Protein AF-F3Z5I9-F1 (afdb_monomer)

Secondary structure (DSSP, 8-state):
------------THHHHHTSHHHHHHHHHHHTTSPPEEPPHHHHHHHHHHTT-GGGGG-EEE-SHHHHHHHHHTT-SEEEETTEEEE-GGGTT-HHHHHHHHHHHHHHHTTPPP-PEE-SSSSEEPPTTSHHHHHHHHHHHHHHHT-SS-GGG-

Solvent-accessible surface area (backbone atoms only — not comparable to full-atom values): 8504 Å² total; per-residue (Å²): 137,85,79,87,79,91,74,81,75,82,75,71,73,56,69,64,47,33,54,33,38,68,31,36,30,51,34,42,61,51,29,72,70,47,85,52,40,67,61,58,68,72,56,43,58,50,49,29,56,23,61,72,35,73,56,43,74,72,29,28,40,26,68,50,75,55,19,24,51,28,21,50,40,70,74,38,50,53,48,65,58,67,52,40,34,26,29,10,82,85,34,67,87,36,64,54,59,53,38,25,46,47,44,51,27,46,37,39,59,72,68,50,78,76,91,29,49,70,62,74,34,86,43,60,50,68,52,81,86,38,71,67,44,48,43,16,52,52,28,13,52,38,56,72,74,63,51,72,60,33,70,80,72,107

Mean predicted aligned error: 7.52 Å

Foldseek 3Di:
DDDDDPDDDDPPCVLVVCLDLQNLLVLVVVQVPDAFDFDDPVLLVQLCQQAVHNLLRLATEGEDPSLQSSCVSVVHQWDDDQRYIRHHPVCVVPSLVVQLNSLVSSCSSVVNDQPADPPSSRDRDDDCPGPSNVQSNQRSVCVVVPHRYRPVND

Structure (mmCIF, N/CA/C/O backbone):
data_AF-F3Z5I9-F1
#
_entry.id   AF-F3Z5I9-F1
#
loop_
_atom_site.group_PDB
_atom_site.id
_atom_site.type_symbol
_atom_site.label_atom_id
_atom_site.label_alt_id
_atom_site.label_comp_id
_atom_site.label_asym_id
_atom_site.label_entity_id
_atom_site.label_seq_id
_atom_site.pdbx_PDB_ins_code
_atom_site.Cartn_x
_atom_site.Cartn_y
_atom_site.Cartn_z
_atom_site.occupancy
_atom_site.B_iso_or_equiv
_atom_site.auth_seq_id
_atom_site.auth_comp_id
_atom_site.auth_asym_id
_atom_site.auth_atom_id
_atom_site.pdbx_PDB_model_num
ATOM 1 N N . MET A 1 1 ? 17.051 -32.856 -47.495 1.00 42.53 1 MET A N 1
ATOM 2 C CA . MET A 1 1 ? 15.635 -32.451 -47.441 1.00 42.53 1 MET A CA 1
ATOM 3 C C . MET A 1 1 ? 15.257 -32.548 -45.980 1.00 42.53 1 MET A C 1
ATOM 5 O O . MET A 1 1 ? 15.209 -33.644 -45.441 1.00 42.53 1 MET A O 1
ATOM 9 N N . ASP A 1 2 ? 15.252 -31.382 -45.356 1.00 37.94 2 ASP A N 1
ATOM 10 C CA . ASP A 1 2 ? 15.397 -31.087 -43.932 1.00 37.94 2 ASP A CA 1
ATOM 11 C C . ASP A 1 2 ? 14.290 -31.654 -43.029 1.00 37.94 2 ASP A C 1
ATOM 13 O O . ASP A 1 2 ? 13.118 -31.605 -43.411 1.00 37.94 2 ASP A O 1
ATOM 17 N N . PRO A 1 3 ? 14.626 -32.113 -41.808 1.00 41.34 3 PRO A N 1
ATOM 18 C CA . PRO A 1 3 ? 13.677 -32.195 -40.714 1.00 41.34 3 PRO A CA 1
ATOM 19 C C . PRO A 1 3 ? 13.650 -30.877 -39.917 1.00 41.34 3 PRO A C 1
ATOM 21 O O . PRO A 1 3 ? 14.677 -30.251 -39.681 1.00 41.34 3 PRO A O 1
ATOM 24 N N . GLU A 1 4 ? 12.444 -30.507 -39.490 1.00 51.28 4 GLU A N 1
ATOM 25 C CA . GLU A 1 4 ? 12.132 -29.931 -38.176 1.00 51.28 4 GLU A CA 1
ATOM 26 C C . GLU A 1 4 ? 12.949 -28.726 -37.676 1.00 51.28 4 GLU A C 1
ATOM 28 O O . GLU A 1 4 ? 14.075 -28.854 -37.199 1.00 51.28 4 GLU A O 1
ATOM 33 N N . GLN A 1 5 ? 12.274 -27.572 -37.599 1.00 48.88 5 GLN A N 1
ATOM 34 C CA . GLN A 1 5 ? 12.157 -26.822 -36.343 1.00 48.88 5 GLN A CA 1
ATOM 35 C C . GLN A 1 5 ? 11.113 -25.707 -36.470 1.00 48.88 5 GLN A C 1
ATOM 37 O O . GLN A 1 5 ? 11.327 -24.680 -37.110 1.00 48.88 5 GLN A O 1
ATOM 42 N N . HIS A 1 6 ? 9.973 -25.906 -35.809 1.00 36.62 6 HIS A N 1
ATOM 43 C CA . HIS A 1 6 ? 9.076 -24.818 -35.440 1.00 36.62 6 HIS A CA 1
ATOM 44 C C . HIS A 1 6 ? 9.761 -23.990 -34.341 1.00 36.62 6 HIS A C 1
ATOM 46 O O . HIS A 1 6 ? 9.656 -24.306 -33.158 1.00 36.62 6 HIS A O 1
ATOM 52 N N . GLN A 1 7 ? 10.495 -22.945 -34.726 1.00 48.41 7 GLN A N 1
ATOM 53 C CA . GLN A 1 7 ? 10.977 -21.929 -33.791 1.00 48.41 7 GLN A CA 1
ATOM 54 C C . GLN A 1 7 ? 9.827 -20.982 -33.452 1.00 48.41 7 GLN A C 1
ATOM 56 O O . GLN A 1 7 ? 9.338 -20.235 -34.300 1.00 48.41 7 GLN A O 1
ATOM 61 N N . HIS A 1 8 ? 9.392 -21.017 -32.195 1.00 48.69 8 HIS A N 1
ATOM 62 C CA . HIS A 1 8 ? 8.591 -19.944 -31.624 1.00 48.69 8 HIS A CA 1
ATOM 63 C C . HIS A 1 8 ? 9.460 -18.679 -31.605 1.00 48.69 8 HIS A C 1
ATOM 65 O O . HIS A 1 8 ? 10.556 -18.682 -31.047 1.00 48.69 8 HIS A O 1
ATOM 71 N N . GLY A 1 9 ? 8.995 -17.633 -32.292 1.00 41.78 9 GLY A N 1
ATOM 72 C CA . GLY A 1 9 ? 9.714 -16.374 -32.461 1.00 41.78 9 GLY A CA 1
ATOM 73 C C . GLY A 1 9 ? 10.058 -15.702 -31.131 1.00 41.78 9 GLY A C 1
ATOM 74 O O . GLY A 1 9 ? 9.321 -15.817 -30.154 1.00 41.78 9 GLY A O 1
ATOM 75 N N . ALA A 1 10 ? 11.193 -15.003 -31.127 1.00 44.78 10 ALA A N 1
ATOM 76 C CA . ALA A 1 10 ? 11.734 -14.265 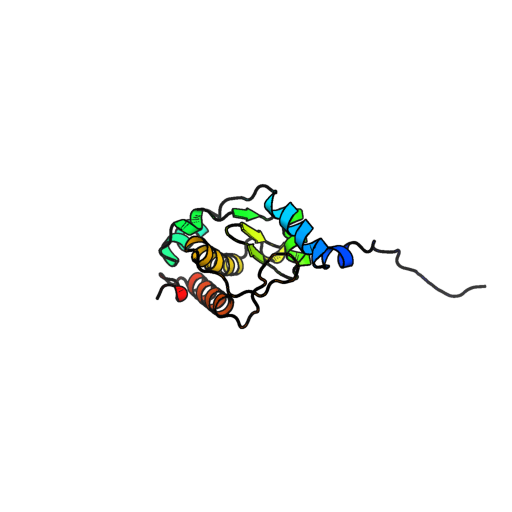-29.996 1.00 44.78 10 ALA A CA 1
ATOM 77 C C . ALA A 1 10 ? 10.678 -13.366 -29.328 1.00 44.78 10 ALA A C 1
ATOM 79 O O . ALA A 1 10 ? 10.273 -12.345 -29.885 1.00 44.78 10 ALA A O 1
ATOM 80 N N . GLY A 1 11 ? 10.273 -13.722 -28.108 1.00 45.09 11 GLY A N 1
ATOM 81 C CA . GLY A 1 11 ? 9.791 -12.734 -27.153 1.00 45.09 11 GLY A CA 1
ATOM 82 C C . GLY A 1 11 ? 10.965 -11.813 -26.840 1.00 45.09 11 GLY A C 1
ATOM 83 O O . GLY A 1 11 ? 12.001 -12.27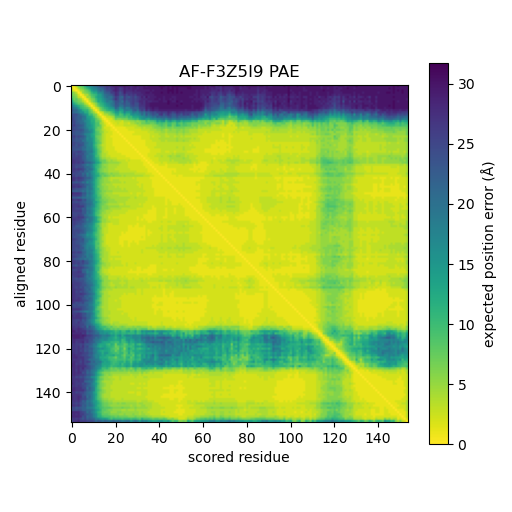9 -26.371 1.00 45.09 11 GLY A O 1
ATOM 84 N N . CYS A 1 12 ? 10.857 -10.536 -27.207 1.00 44.62 12 CYS A N 1
ATOM 85 C CA . CYS A 1 12 ? 11.863 -9.517 -26.919 1.00 44.62 12 CYS A CA 1
ATOM 86 C C . CYS A 1 12 ? 12.297 -9.622 -25.447 1.00 44.62 12 CYS A C 1
ATOM 88 O O . CYS A 1 12 ? 11.428 -9.725 -24.588 1.00 44.62 12 CYS A O 1
ATOM 90 N N . GLY A 1 13 ? 13.601 -9.570 -25.149 1.00 48.69 13 GLY A N 1
ATOM 91 C CA . GLY A 1 13 ? 14.180 -9.689 -23.796 1.00 48.69 13 GLY A CA 1
ATOM 92 C C . GLY A 1 13 ? 13.832 -8.551 -22.819 1.00 48.69 13 GLY A C 1
ATOM 93 O O . GLY A 1 13 ? 14.672 -8.129 -22.032 1.00 48.69 13 GLY A O 1
ATOM 94 N N . HIS A 1 14 ? 12.616 -8.012 -22.899 1.00 57.31 14 HIS A N 1
ATOM 95 C CA . HIS A 1 14 ? 12.082 -6.987 -22.016 1.00 57.31 14 HIS A CA 1
ATOM 96 C C . HIS A 1 14 ? 11.737 -7.555 -20.636 1.00 57.31 14 HIS A C 1
ATOM 98 O O . HIS A 1 14 ? 11.961 -6.865 -19.652 1.00 57.31 14 HIS A O 1
ATOM 104 N N . ASP A 1 15 ? 11.275 -8.806 -20.538 1.00 60.31 15 ASP A N 1
ATOM 105 C CA . ASP A 1 15 ? 10.916 -9.405 -19.243 1.00 60.31 15 ASP A CA 1
ATOM 106 C C . ASP A 1 15 ? 12.132 -9.600 -18.321 1.00 60.31 15 ASP A C 1
ATOM 108 O O . ASP A 1 15 ? 12.029 -9.418 -17.110 1.00 60.31 15 ASP A O 1
ATOM 112 N N . ASP A 1 16 ? 13.300 -9.929 -18.880 1.00 65.19 16 ASP A N 1
ATOM 113 C CA . ASP A 1 16 ? 14.540 -10.054 -18.102 1.00 65.19 16 ASP A CA 1
ATOM 114 C C . ASP A 1 16 ? 15.128 -8.682 -17.741 1.00 65.19 16 ASP A C 1
ATOM 116 O O . ASP A 1 16 ? 15.654 -8.499 -16.642 1.00 65.19 16 ASP A O 1
ATOM 120 N N . ALA A 1 17 ? 14.995 -7.694 -18.634 1.00 75.31 17 ALA A N 1
ATOM 121 C CA . ALA A 1 17 ? 15.410 -6.320 -18.364 1.00 75.31 17 ALA A CA 1
ATOM 122 C C . ALA A 1 17 ? 14.550 -5.673 -17.268 1.00 75.31 17 ALA A C 1
ATOM 124 O O . ALA A 1 17 ? 15.088 -5.013 -16.384 1.00 75.31 17 ALA A O 1
ATOM 125 N N . ASP A 1 18 ? 13.240 -5.907 -17.272 1.00 81.31 18 ASP A N 1
ATOM 126 C CA . ASP A 1 18 ? 12.318 -5.402 -16.253 1.00 81.31 18 ASP A CA 1
ATOM 127 C C . ASP A 1 18 ? 12.587 -5.997 -14.868 1.00 81.31 18 ASP A C 1
ATOM 129 O O . ASP A 1 18 ? 12.428 -5.305 -13.866 1.00 81.31 18 ASP A O 1
ATOM 133 N N . ARG A 1 19 ? 13.009 -7.266 -14.807 1.00 83.50 19 ARG A N 1
ATOM 134 C CA . ARG A 1 19 ? 13.350 -7.966 -13.557 1.00 83.50 19 ARG A CA 1
ATOM 135 C C . ARG A 1 19 ? 14.757 -7.656 -13.042 1.00 83.50 19 ARG A C 1
ATOM 137 O O . ARG A 1 19 ? 15.102 -8.086 -11.944 1.00 83.50 19 ARG A O 1
ATOM 144 N N . SER A 1 20 ? 15.572 -6.930 -13.808 1.00 87.50 20 SER A N 1
ATOM 145 C CA . SER A 1 20 ? 16.839 -6.396 -13.300 1.00 87.50 20 SER A CA 1
ATOM 146 C C . SER A 1 20 ? 16.588 -5.320 -12.230 1.00 87.50 20 SER A C 1
ATOM 148 O O . SER A 1 20 ? 15.556 -4.644 -12.289 1.00 87.50 20 SER A O 1
ATOM 150 N N . PRO A 1 21 ? 17.513 -5.095 -11.278 1.00 85.25 21 PRO A N 1
ATOM 151 C CA . PRO A 1 21 ? 17.366 -4.028 -10.284 1.00 85.25 21 PRO A CA 1
ATOM 152 C C . PRO A 1 21 ? 17.136 -2.642 -10.911 1.00 85.25 21 PRO A C 1
ATOM 154 O O . PRO A 1 21 ? 16.319 -1.850 -10.431 1.00 85.25 21 PRO A O 1
ATOM 157 N N . GLU A 1 22 ? 17.806 -2.345 -12.025 1.00 87.19 22 GLU A N 1
ATOM 158 C CA . GLU A 1 22 ? 17.636 -1.091 -12.758 1.00 87.19 22 GLU A CA 1
ATOM 159 C C . GLU A 1 22 ? 16.251 -0.997 -13.416 1.00 87.19 22 GLU A C 1
ATOM 161 O O . GLU A 1 22 ? 15.617 0.060 -13.357 1.00 87.19 22 GLU A O 1
ATOM 166 N N . GLY A 1 23 ? 15.761 -2.090 -14.009 1.00 89.44 23 GLY A N 1
ATOM 167 C CA . GLY A 1 23 ? 14.425 -2.168 -14.607 1.00 89.44 23 GLY A CA 1
ATOM 168 C C . GLY A 1 23 ? 13.314 -2.004 -13.574 1.00 89.44 23 GLY A C 1
ATOM 169 O O . GLY A 1 23 ? 12.421 -1.175 -13.757 1.00 89.44 23 GLY A O 1
ATOM 170 N N . GLN A 1 24 ? 13.426 -2.699 -12.441 1.00 89.88 24 GLN A N 1
ATOM 171 C CA . GLN A 1 24 ? 12.511 -2.575 -11.303 1.00 89.88 24 GLN A CA 1
ATOM 172 C C . GLN A 1 24 ? 12.451 -1.130 -10.794 1.00 89.88 24 GLN A C 1
ATOM 174 O O . GLN A 1 24 ? 11.361 -0.582 -10.618 1.00 89.88 24 GLN A O 1
ATOM 179 N N . SER A 1 25 ? 13.610 -0.474 -10.644 1.00 88.19 25 SER A N 1
ATOM 180 C CA . SER A 1 25 ? 13.690 0.935 -10.223 1.00 88.19 25 SER A CA 1
ATOM 181 C C . SER A 1 25 ? 12.942 1.858 -11.182 1.00 88.19 25 SER A C 1
ATOM 183 O O . SER A 1 25 ? 12.189 2.738 -10.764 1.00 88.19 25 SER A O 1
ATOM 185 N N . GLN A 1 26 ? 13.166 1.677 -12.486 1.00 91.25 26 GLN A N 1
ATOM 186 C CA . GLN A 1 26 ? 12.574 2.518 -13.525 1.00 91.25 26 GLN A CA 1
ATOM 187 C C . GLN A 1 26 ? 11.062 2.318 -13.614 1.00 91.25 26 GLN A C 1
ATOM 189 O O . GLN A 1 26 ? 10.325 3.301 -13.709 1.00 91.25 26 GLN A O 1
ATOM 194 N N . LEU A 1 27 ? 10.600 1.067 -13.556 1.00 92.88 27 LEU A N 1
ATOM 195 C CA . LEU A 1 27 ? 9.179 0.734 -13.578 1.00 92.88 27 LEU A CA 1
ATOM 196 C C . LEU A 1 27 ? 8.458 1.288 -12.357 1.00 92.88 27 LEU A C 1
ATOM 198 O O . LEU A 1 27 ? 7.404 1.900 -12.510 1.00 92.88 27 LEU A O 1
ATOM 202 N N . LEU A 1 28 ? 9.039 1.150 -11.167 1.00 91.31 28 LEU A N 1
ATOM 203 C CA . LEU A 1 28 ? 8.453 1.722 -9.963 1.00 91.31 28 LEU A CA 1
ATOM 204 C C . LEU A 1 28 ? 8.406 3.252 -10.027 1.00 91.31 28 LEU A C 1
ATOM 206 O O . LEU A 1 28 ? 7.367 3.847 -9.749 1.00 91.31 28 LEU A O 1
ATOM 210 N N . ALA A 1 29 ? 9.496 3.901 -10.442 1.00 91.50 29 ALA A N 1
ATOM 211 C CA . ALA A 1 29 ? 9.529 5.354 -10.591 1.00 91.50 29 ALA A CA 1
ATOM 212 C C . ALA A 1 29 ? 8.533 5.857 -11.651 1.00 91.50 29 ALA A C 1
ATOM 214 O O . ALA A 1 29 ? 8.046 6.987 -11.562 1.00 91.50 29 ALA A O 1
ATOM 215 N N . ALA A 1 30 ? 8.236 5.050 -12.673 1.00 94.38 30 ALA A N 1
ATOM 216 C CA . ALA A 1 30 ? 7.180 5.332 -13.638 1.00 94.38 30 ALA A CA 1
ATOM 217 C C . ALA A 1 30 ? 5.789 5.133 -13.018 1.00 94.38 30 ALA A C 1
ATOM 219 O O . ALA A 1 30 ? 4.939 6.009 -13.169 1.00 94.38 30 ALA A O 1
ATOM 220 N N . ALA A 1 31 ? 5.577 4.043 -12.277 1.00 94.12 31 ALA A N 1
ATOM 221 C CA . ALA A 1 31 ? 4.325 3.744 -11.591 1.00 94.12 31 ALA A CA 1
ATOM 222 C C . ALA A 1 31 ? 3.964 4.828 -10.562 1.00 94.12 31 ALA A C 1
ATOM 224 O O . ALA A 1 31 ? 2.838 5.309 -10.568 1.00 94.12 31 ALA A O 1
ATOM 225 N N . GLN A 1 32 ? 4.919 5.317 -9.766 1.00 92.81 32 GLN A N 1
ATOM 226 C CA . GLN A 1 32 ? 4.714 6.419 -8.809 1.00 92.81 32 GLN A CA 1
ATOM 227 C C . GLN A 1 32 ? 4.265 7.738 -9.461 1.00 92.81 32 GLN A C 1
ATOM 229 O O . GLN A 1 32 ? 3.676 8.593 -8.808 1.00 92.81 32 GLN A O 1
ATOM 234 N N . LYS A 1 33 ? 4.542 7.934 -10.756 1.00 94.75 33 LYS A N 1
ATOM 235 C CA . LYS A 1 33 ? 4.116 9.130 -11.505 1.00 94.75 33 LYS A CA 1
ATOM 236 C C . LYS A 1 33 ? 2.724 8.988 -12.110 1.00 94.75 33 LYS A C 1
ATOM 238 O O . LYS A 1 33 ? 2.183 9.972 -12.617 1.00 94.75 33 LYS A O 1
ATOM 243 N N . THR A 1 34 ? 2.161 7.784 -12.112 1.00 94.69 34 THR A N 1
ATOM 244 C CA . THR A 1 34 ? 0.794 7.572 -12.582 1.00 94.69 34 THR A CA 1
ATOM 245 C C . THR A 1 34 ? -0.203 8.144 -11.572 1.00 94.69 34 THR A C 1
ATOM 247 O O . THR A 1 34 ? 0.092 8.223 -10.379 1.00 94.69 34 THR A O 1
ATOM 250 N N . PRO A 1 35 ? -1.400 8.567 -12.004 1.00 93.81 35 PRO A N 1
ATOM 251 C CA . PRO A 1 35 ? -2.440 8.956 -11.065 1.00 93.81 35 PRO A CA 1
ATOM 252 C C . PRO A 1 35 ? -2.897 7.752 -10.227 1.00 93.81 35 PRO A C 1
ATOM 254 O O . PRO A 1 35 ? -3.487 6.816 -10.759 1.00 93.81 35 PRO A O 1
ATOM 257 N N . GLY A 1 36 ? -2.688 7.797 -8.912 1.00 94.94 36 GLY A N 1
ATOM 258 C CA . GLY A 1 36 ? -3.339 6.866 -7.986 1.00 94.94 36 GLY A CA 1
ATOM 259 C C . GLY A 1 36 ? -4.783 7.283 -7.691 1.00 94.94 36 GLY A C 1
ATOM 260 O O . GLY A 1 36 ? -5.171 8.429 -7.926 1.00 94.94 36 GLY A O 1
ATOM 261 N N . SER A 1 37 ? -5.578 6.400 -7.101 1.00 97.38 37 SER A N 1
ATOM 262 C CA . SER A 1 37 ? -6.893 6.716 -6.519 1.00 97.38 37 SER A CA 1
ATOM 263 C C . SER A 1 37 ? -6.836 6.644 -4.991 1.00 97.38 37 SER A C 1
ATOM 265 O O . SER A 1 37 ? -5.967 5.964 -4.460 1.00 97.38 37 SER A O 1
ATOM 267 N N . PRO A 1 38 ? -7.719 7.326 -4.246 1.00 97.69 38 PRO A N 1
ATOM 268 C CA . PRO A 1 38 ? -7.874 7.052 -2.819 1.00 97.69 38 PRO A CA 1
ATOM 269 C C . PRO A 1 38 ? -8.257 5.587 -2.571 1.00 97.69 38 PRO A C 1
ATOM 271 O O . PRO A 1 38 ? -8.809 4.929 -3.459 1.00 97.69 38 PRO A O 1
ATOM 274 N N . LEU A 1 39 ? -8.033 5.096 -1.350 1.00 97.31 39 LEU A N 1
ATOM 275 C CA . LEU A 1 39 ? -8.587 3.807 -0.934 1.00 97.31 39 LEU A CA 1
ATO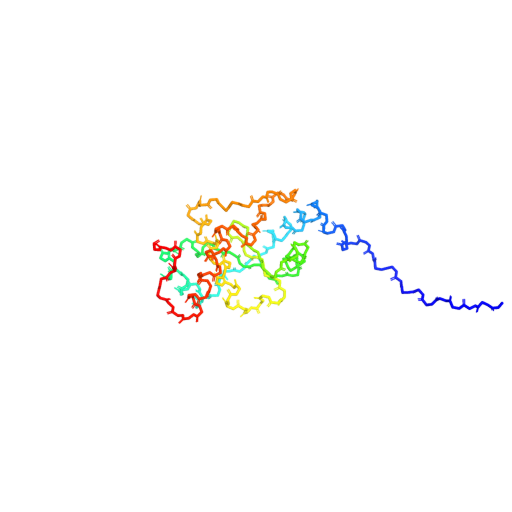M 276 C C . LEU A 1 39 ? -10.124 3.795 -1.093 1.00 97.31 39 LEU A C 1
ATOM 278 O O . LEU A 1 39 ? -10.765 4.835 -0.894 1.00 97.31 39 LEU A O 1
ATOM 282 N N . PRO A 1 40 ? -10.743 2.639 -1.415 1.00 96.38 40 PRO A N 1
ATOM 283 C CA . PRO A 1 40 ? -12.197 2.523 -1.499 1.00 96.38 40 PRO A CA 1
ATOM 284 C C . PRO A 1 40 ? -12.860 3.032 -0.217 1.00 96.38 40 PRO A C 1
ATOM 286 O O . PRO A 1 40 ? -12.433 2.690 0.881 1.00 96.38 40 PRO A O 1
ATOM 289 N N . SER A 1 41 ? -13.911 3.844 -0.338 1.00 96.00 41 SER A N 1
ATOM 290 C CA . SER A 1 41 ? -14.460 4.605 0.795 1.00 96.00 41 SER A CA 1
ATOM 291 C C . SER A 1 41 ? -14.903 3.737 1.980 1.00 96.00 41 SER A C 1
ATOM 293 O O . SER A 1 41 ? -14.623 4.080 3.127 1.00 96.00 41 SER A O 1
ATOM 295 N N . SER A 1 42 ? -15.554 2.599 1.720 1.00 95.62 42 SER A N 1
ATOM 296 C CA . SER A 1 42 ? -15.968 1.646 2.759 1.00 95.62 42 SER A CA 1
ATOM 297 C C . SER A 1 42 ? -14.778 0.967 3.436 1.00 95.62 42 SER A C 1
ATOM 299 O O . SER A 1 42 ? -14.774 0.803 4.656 1.00 95.62 42 SER A O 1
ATOM 301 N N . PHE A 1 43 ? -13.756 0.613 2.656 1.00 97.69 43 PHE A N 1
ATOM 302 C CA . PHE A 1 43 ? -12.513 0.056 3.172 1.00 97.69 43 PHE A CA 1
ATOM 303 C C . PHE A 1 43 ? -11.789 1.079 4.048 1.00 97.69 43 PHE A C 1
ATOM 305 O O . PHE A 1 43 ? -11.441 0.764 5.181 1.00 97.69 43 PHE A O 1
ATOM 312 N N . LEU A 1 44 ? -11.627 2.313 3.560 1.00 97.88 44 LEU A N 1
ATOM 313 C CA . LEU A 1 44 ? -10.932 3.382 4.271 1.00 97.88 44 LEU A CA 1
ATOM 314 C C . LEU A 1 44 ? -11.590 3.688 5.618 1.00 97.88 44 LEU A C 1
ATOM 316 O O . LEU A 1 44 ? -10.898 3.751 6.627 1.00 97.88 44 LEU A O 1
ATOM 320 N N . ALA A 1 45 ? -12.919 3.824 5.654 1.00 97.56 45 ALA A N 1
ATOM 321 C CA . ALA A 1 45 ? -13.640 4.080 6.900 1.00 97.56 45 ALA A CA 1
ATOM 322 C C . ALA A 1 45 ? -13.385 2.982 7.945 1.00 97.56 45 ALA A C 1
ATOM 324 O O . ALA A 1 45 ? -13.119 3.281 9.111 1.00 97.56 45 ALA A O 1
ATOM 325 N N . LYS A 1 46 ? -13.414 1.713 7.518 1.00 97.81 46 LYS A N 1
ATOM 326 C CA . LYS A 1 46 ? -13.119 0.577 8.395 1.00 97.81 46 LYS A CA 1
ATOM 327 C C . LYS A 1 46 ? -11.651 0.565 8.825 1.00 97.81 46 LYS A C 1
ATOM 329 O O . LYS A 1 46 ? -11.386 0.447 10.014 1.00 97.81 46 LYS A O 1
ATOM 334 N N . ALA A 1 47 ? -10.714 0.732 7.893 1.00 97.81 47 ALA A N 1
ATOM 335 C CA . ALA A 1 47 ? -9.277 0.730 8.163 1.00 97.81 47 ALA A CA 1
ATOM 336 C C . ALA A 1 47 ? -8.873 1.843 9.140 1.00 97.81 47 ALA A C 1
ATOM 338 O O . ALA A 1 47 ? -8.161 1.582 10.103 1.00 97.81 47 ALA A O 1
ATOM 339 N N . THR A 1 48 ? -9.384 3.064 8.965 1.00 97.62 48 THR A N 1
ATOM 340 C CA . THR A 1 48 ? -9.102 4.178 9.881 1.00 97.62 48 THR A CA 1
ATOM 341 C C . THR A 1 48 ? -9.544 3.884 11.315 1.00 97.62 48 THR A C 1
ATOM 343 O O . THR A 1 48 ? -8.810 4.211 12.246 1.00 97.62 48 THR A O 1
ATOM 346 N N . SER A 1 49 ? -10.711 3.257 11.505 1.00 97.50 49 SER A N 1
ATOM 347 C CA . SER A 1 49 ? -11.166 2.833 12.836 1.00 97.50 49 SER A CA 1
ATOM 348 C C . SER A 1 49 ? -10.310 1.693 13.383 1.00 97.50 49 SER A C 1
ATOM 350 O O . SER A 1 49 ? -9.850 1.765 14.516 1.00 97.50 49 SER A O 1
ATOM 352 N N . PHE A 1 50 ? -10.072 0.674 12.557 1.00 98.25 50 PHE A N 1
ATOM 353 C CA . PHE A 1 50 ? -9.349 -0.544 12.913 1.00 98.25 50 PHE A CA 1
ATOM 354 C C . PHE A 1 50 ? -7.914 -0.273 13.378 1.00 98.25 50 PHE A C 1
ATOM 356 O O . PHE A 1 50 ? -7.483 -0.790 14.405 1.00 98.25 50 PHE A O 1
ATOM 363 N N . TYR A 1 51 ? -7.193 0.596 12.670 1.00 97.62 51 TYR A N 1
ATOM 364 C CA . TYR A 1 51 ? -5.831 0.997 13.032 1.00 97.62 51 TYR A CA 1
ATOM 365 C C . TYR A 1 51 ? -5.773 2.181 14.005 1.00 97.62 51 TYR A C 1
ATOM 367 O O . TYR A 1 51 ? -4.689 2.592 14.420 1.00 97.62 51 TYR A O 1
ATOM 375 N N . GLN A 1 52 ? -6.924 2.779 14.338 1.00 97.25 52 GLN A N 1
ATOM 376 C CA . GLN A 1 52 ? -7.017 4.015 15.125 1.00 97.25 52 GLN A CA 1
ATOM 377 C C . GLN A 1 52 ? -6.113 5.128 14.563 1.00 97.25 52 GLN A C 1
ATOM 379 O O . GLN A 1 52 ? -5.483 5.890 15.298 1.00 97.25 52 GLN A O 1
ATOM 384 N N . ASN A 1 53 ? -6.028 5.198 13.231 1.00 96.81 53 ASN A N 1
ATOM 385 C CA . ASN A 1 53 ? -5.082 6.053 12.531 1.00 96.81 53 ASN A CA 1
ATOM 386 C C . ASN A 1 53 ? -5.712 6.711 11.291 1.00 96.81 53 ASN A C 1
ATOM 388 O O . ASN A 1 53 ? -5.901 6.058 10.258 1.00 96.81 53 ASN A O 1
ATOM 392 N N . PRO A 1 54 ? -6.004 8.024 11.338 1.00 96.56 54 PRO A N 1
ATOM 393 C CA . PRO A 1 54 ? -6.512 8.753 10.178 1.00 96.56 54 PRO A CA 1
ATOM 394 C C . PRO A 1 54 ? -5.453 8.966 9.084 1.00 96.56 54 PRO A C 1
ATOM 396 O O . PRO A 1 54 ? -5.816 9.284 7.953 1.00 96.56 54 PRO A O 1
ATOM 399 N N . GLY A 1 55 ? -4.162 8.770 9.381 1.00 96.19 55 GLY A N 1
ATOM 400 C CA . GLY A 1 55 ? -3.055 8.925 8.431 1.00 96.19 55 GLY A CA 1
ATOM 401 C C . GLY A 1 55 ? -3.145 7.998 7.217 1.00 96.19 55 GLY A C 1
ATOM 402 O O . GLY A 1 55 ? -2.689 8.362 6.134 1.00 96.19 55 GLY A O 1
ATOM 403 N N . ILE A 1 56 ? -3.831 6.858 7.353 1.00 95.62 56 ILE A N 1
ATOM 404 C CA . ILE A 1 56 ? -4.087 5.904 6.260 1.00 95.62 56 ILE A CA 1
ATOM 405 C C . ILE A 1 56 ? -4.833 6.563 5.090 1.00 95.62 56 ILE A C 1
ATOM 407 O O . ILE A 1 56 ? -4.626 6.189 3.938 1.00 95.62 56 ILE A O 1
ATOM 411 N N . ALA A 1 57 ? -5.648 7.593 5.347 1.00 96.62 57 ALA A N 1
ATOM 412 C CA . ALA A 1 57 ? -6.392 8.306 4.306 1.00 96.62 57 ALA A CA 1
ATOM 413 C C . ALA A 1 57 ? -5.501 9.033 3.283 1.00 96.62 57 ALA A C 1
ATOM 415 O O . ALA A 1 57 ? -5.983 9.392 2.209 1.00 96.62 57 ALA A O 1
ATOM 416 N N . ALA A 1 58 ? -4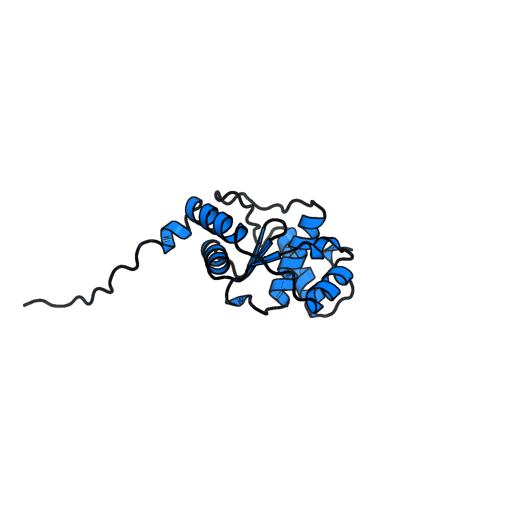.216 9.244 3.591 1.00 96.50 58 ALA A N 1
ATOM 417 C CA . ALA A 1 58 ? -3.248 9.780 2.637 1.00 96.50 58 ALA A CA 1
ATOM 418 C C . ALA A 1 58 ? -2.790 8.743 1.592 1.00 96.50 58 ALA A C 1
ATOM 420 O O . ALA A 1 58 ? -2.168 9.126 0.602 1.00 96.50 58 ALA A O 1
ATOM 421 N N . GLY A 1 59 ? -3.102 7.458 1.795 1.00 96.38 59 GLY A N 1
ATOM 422 C CA . GLY A 1 59 ? -2.709 6.374 0.906 1.00 96.38 59 GLY A CA 1
ATOM 423 C C . GLY A 1 59 ? -3.307 6.487 -0.498 1.00 96.38 59 GLY A C 1
ATOM 424 O O . GLY A 1 59 ? -4.471 6.868 -0.676 1.00 96.38 59 GLY A O 1
ATOM 425 N N . ARG A 1 60 ? -2.513 6.134 -1.510 1.00 97.69 60 ARG A N 1
ATOM 426 C CA . ARG A 1 60 ? -2.905 6.122 -2.926 1.00 97.69 60 ARG A CA 1
ATOM 427 C C . ARG A 1 60 ? -2.794 4.717 -3.488 1.00 97.69 60 ARG A C 1
ATOM 429 O O . ARG A 1 60 ? -1.794 4.054 -3.291 1.00 97.69 60 ARG A O 1
ATOM 436 N N . VAL A 1 61 ? -3.813 4.274 -4.210 1.00 97.56 61 VAL A N 1
ATOM 437 C CA . VAL A 1 61 ? -3.863 2.969 -4.867 1.00 97.56 61 VAL A CA 1
ATOM 438 C C . VAL A 1 61 ? -3.631 3.147 -6.363 1.00 97.56 61 VAL A C 1
ATOM 440 O O . VAL A 1 61 ? -4.382 3.857 -7.036 1.00 97.56 61 VAL A O 1
ATOM 443 N N . HIS A 1 62 ? -2.612 2.479 -6.880 1.00 97.69 62 HIS A N 1
ATOM 444 C CA . HIS A 1 62 ? -2.240 2.421 -8.284 1.00 97.69 62 HIS A CA 1
ATOM 445 C C . HIS A 1 62 ? -2.563 1.028 -8.818 1.00 97.69 62 HIS A C 1
ATOM 447 O O . HIS A 1 62 ? -2.108 0.017 -8.289 1.00 97.69 62 HIS A O 1
ATOM 453 N N . ALA A 1 63 ? -3.380 0.981 -9.863 1.00 96.50 63 ALA A N 1
ATOM 454 C CA . ALA A 1 63 ? -3.892 -0.256 -10.452 1.00 96.50 63 ALA A CA 1
ATOM 455 C C . ALA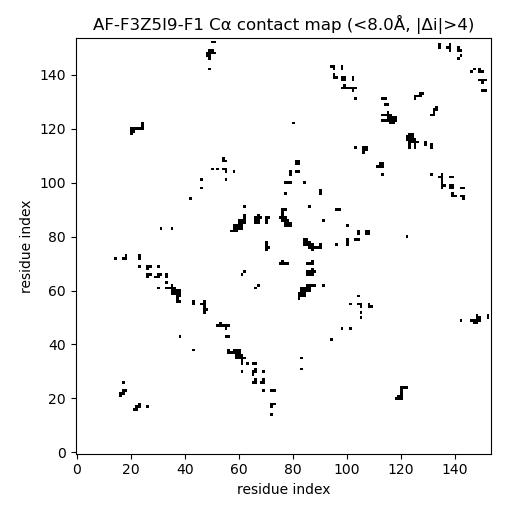 A 1 63 ? -3.853 -0.218 -11.987 1.00 96.50 63 ALA A C 1
ATOM 457 O O . ALA A 1 63 ? -4.421 -1.088 -12.647 1.00 96.50 63 ALA A O 1
ATOM 458 N N . ASP A 1 64 ? -3.236 0.813 -12.566 1.00 96.38 64 ASP A N 1
ATOM 459 C CA . ASP A 1 64 ? -3.079 0.951 -14.007 1.00 96.38 64 ASP A CA 1
ATOM 460 C C . ASP A 1 64 ? -2.012 -0.028 -14.550 1.00 96.38 64 ASP A C 1
ATOM 462 O O . ASP A 1 64 ? -1.258 -0.628 -13.778 1.00 96.38 64 ASP A O 1
ATOM 466 N N . PRO A 1 65 ? -1.911 -0.209 -15.879 1.00 96.06 65 PRO A N 1
ATOM 467 C CA . PRO A 1 65 ? -0.979 -1.173 -16.462 1.00 96.06 65 PRO A CA 1
ATOM 468 C C . PRO A 1 65 ? 0.500 -0.958 -16.100 1.00 96.06 65 PRO A C 1
ATOM 470 O O . PRO A 1 65 ? 1.255 -1.929 -16.062 1.00 96.06 65 PRO A O 1
ATOM 473 N N . VAL A 1 66 ? 0.939 0.280 -15.833 1.00 95.56 66 VAL A N 1
ATOM 474 C CA . VAL A 1 66 ? 2.329 0.556 -15.427 1.00 95.56 66 VAL A CA 1
ATOM 475 C C . VAL A 1 66 ? 2.561 0.061 -14.004 1.00 95.56 66 VAL A C 1
ATOM 477 O O . VAL A 1 66 ? 3.557 -0.619 -13.759 1.00 95.56 66 VAL A O 1
ATOM 480 N N . ALA A 1 67 ? 1.624 0.335 -13.094 1.00 94.94 67 ALA A N 1
ATOM 481 C CA . ALA A 1 67 ? 1.647 -0.189 -11.731 1.00 94.94 67 ALA A CA 1
ATOM 482 C C . ALA A 1 67 ? 1.654 -1.721 -11.712 1.00 94.94 67 ALA A C 1
ATOM 484 O O . ALA A 1 67 ? 2.524 -2.321 -11.089 1.00 94.94 67 ALA A O 1
ATOM 485 N N . GLN A 1 68 ? 0.766 -2.355 -12.479 1.00 95.25 68 GLN A N 1
ATOM 486 C CA . GLN A 1 68 ? 0.695 -3.816 -12.575 1.00 95.25 68 GLN A CA 1
ATOM 487 C C . GLN A 1 68 ? 2.004 -4.429 -13.089 1.00 95.25 68 GLN A C 1
ATOM 489 O O . GLN A 1 68 ? 2.460 -5.442 -12.559 1.00 95.25 68 GLN A O 1
ATOM 494 N N . ARG A 1 69 ? 2.639 -3.808 -14.095 1.00 94.25 69 ARG A N 1
ATOM 495 C CA . ARG A 1 69 ? 3.943 -4.251 -14.610 1.00 94.25 69 ARG A CA 1
ATOM 496 C C . ARG A 1 69 ? 5.047 -4.097 -13.566 1.00 94.25 69 ARG A C 1
ATOM 498 O O . ARG A 1 69 ? 5.857 -5.006 -13.427 1.00 94.25 69 ARG A O 1
ATOM 505 N N . ALA A 1 70 ? 5.070 -2.989 -12.825 1.00 92.38 70 ALA A N 1
ATOM 506 C CA . ALA A 1 70 ? 6.034 -2.776 -11.747 1.00 92.38 70 ALA A CA 1
ATOM 507 C C . ALA A 1 70 ? 5.874 -3.821 -10.629 1.00 92.38 70 ALA A C 1
ATOM 509 O O . ALA A 1 70 ? 6.856 -4.445 -10.234 1.00 92.38 70 ALA A O 1
ATOM 510 N N . THR A 1 71 ? 4.642 -4.079 -10.181 1.00 91.94 71 THR A N 1
ATOM 511 C CA . THR A 1 71 ? 4.341 -5.102 -9.167 1.00 91.94 71 THR A CA 1
ATOM 512 C C . THR A 1 71 ? 4.753 -6.503 -9.641 1.00 91.94 71 THR A C 1
ATOM 514 O O . THR A 1 71 ? 5.407 -7.242 -8.906 1.00 91.94 71 THR A O 1
ATOM 517 N N . ALA A 1 72 ? 4.477 -6.848 -10.904 1.00 91.81 72 ALA A N 1
ATOM 518 C CA . ALA A 1 72 ? 4.885 -8.128 -11.488 1.00 91.81 72 ALA A CA 1
ATOM 519 C C . ALA A 1 72 ? 6.412 -8.267 -11.639 1.00 91.81 72 ALA A C 1
ATOM 521 O O . ALA A 1 72 ? 6.957 -9.344 -11.397 1.00 91.81 72 ALA A O 1
ATOM 522 N N . ALA A 1 73 ? 7.119 -7.191 -12.004 1.00 90.62 73 ALA A N 1
ATOM 523 C CA . ALA A 1 73 ? 8.583 -7.175 -12.093 1.00 90.62 73 ALA A CA 1
ATOM 524 C C . ALA A 1 73 ? 9.260 -7.390 -10.727 1.00 90.62 73 ALA A C 1
ATOM 526 O O . ALA A 1 73 ? 10.370 -7.923 -10.662 1.00 90.62 73 ALA A O 1
ATOM 527 N N . MET A 1 74 ? 8.569 -7.021 -9.646 1.00 86.75 74 MET A N 1
ATOM 528 C CA . MET A 1 74 ? 8.961 -7.276 -8.256 1.00 86.75 74 MET A CA 1
ATOM 529 C C . MET A 1 74 ? 8.551 -8.676 -7.765 1.00 86.75 74 MET A C 1
ATOM 531 O O . MET A 1 74 ? 8.919 -9.066 -6.661 1.00 86.75 74 MET A O 1
ATOM 535 N N . GLY A 1 75 ? 7.815 -9.447 -8.575 1.00 88.06 75 GLY A N 1
ATOM 536 C CA . GLY A 1 75 ? 7.341 -10.786 -8.222 1.00 88.06 75 GLY A CA 1
ATOM 537 C C . GLY A 1 75 ? 6.234 -10.799 -7.165 1.00 88.06 75 GLY A C 1
ATOM 538 O O . GLY A 1 75 ? 6.068 -11.812 -6.490 1.00 88.06 75 GLY A O 1
ATOM 539 N N . ALA A 1 76 ? 5.505 -9.692 -7.007 1.00 89.94 76 ALA A N 1
ATOM 540 C CA . ALA A 1 76 ? 4.479 -9.524 -5.984 1.00 89.94 76 ALA A CA 1
ATOM 541 C C . ALA A 1 76 ? 3.058 -9.520 -6.578 1.00 89.94 76 ALA A C 1
ATOM 543 O O . ALA A 1 76 ? 2.864 -9.321 -7.779 1.00 89.94 76 ALA A O 1
ATOM 544 N N . GLU A 1 77 ? 2.052 -9.722 -5.726 1.00 92.12 77 GLU A N 1
ATOM 545 C CA . GLU A 1 77 ? 0.633 -9.536 -6.077 1.00 92.12 77 GLU A CA 1
ATOM 546 C C . GLU A 1 77 ? 0.169 -8.104 -5.791 1.00 92.12 77 GLU A C 1
ATOM 548 O O . GLU A 1 77 ? -0.602 -7.524 -6.555 1.00 92.12 77 GLU A O 1
ATOM 553 N N . ALA A 1 78 ? 0.684 -7.523 -4.712 1.00 94.00 78 ALA A N 1
ATOM 554 C CA . ALA A 1 78 ? 0.574 -6.123 -4.347 1.00 94.00 78 ALA A CA 1
ATOM 555 C C . ALA A 1 78 ? 1.860 -5.695 -3.627 1.00 94.00 78 ALA A C 1
ATOM 557 O O . ALA A 1 78 ? 2.659 -6.539 -3.223 1.00 94.00 78 ALA A O 1
ATOM 558 N N . MET A 1 79 ? 2.097 -4.390 -3.536 1.00 92.25 79 MET A N 1
ATOM 559 C CA . MET A 1 79 ? 3.191 -3.844 -2.737 1.00 92.25 79 MET A CA 1
ATOM 560 C C . MET A 1 79 ? 2.872 -2.429 -2.269 1.00 92.25 79 MET A C 1
ATOM 562 O O . MET A 1 79 ? 2.255 -1.655 -3.005 1.00 92.25 79 MET A O 1
ATOM 566 N N . THR A 1 80 ? 3.385 -2.059 -1.100 1.00 92.88 80 THR A N 1
ATOM 567 C CA . THR A 1 80 ? 3.305 -0.698 -0.563 1.00 92.88 80 THR A CA 1
ATOM 568 C C . THR A 1 80 ? 4.686 -0.052 -0.530 1.00 92.88 80 THR A C 1
ATOM 570 O O . THR A 1 80 ? 5.631 -0.589 0.044 1.00 92.88 80 THR A O 1
ATOM 573 N N . VAL A 1 81 ? 4.810 1.140 -1.116 1.00 90.00 81 VAL A N 1
ATOM 574 C CA . VAL A 1 81 ? 6.024 1.965 -1.078 1.00 90.00 81 VAL A CA 1
ATOM 575 C C . VAL 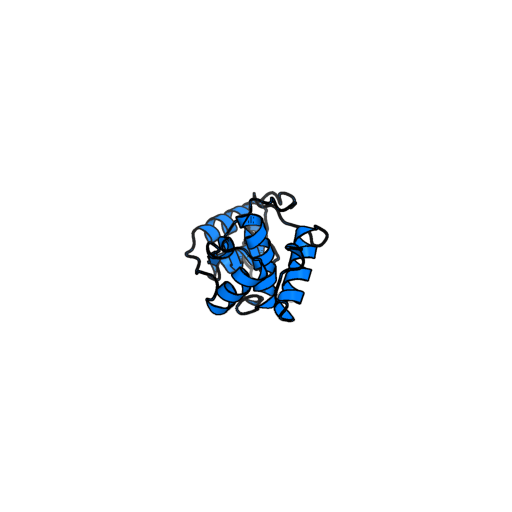A 1 81 ? 5.658 3.347 -0.552 1.00 90.00 81 VAL A C 1
ATOM 577 O O . VAL A 1 81 ? 5.031 4.149 -1.240 1.00 90.00 81 VAL A O 1
ATOM 580 N N . GLY A 1 82 ? 6.056 3.646 0.686 1.00 90.19 82 GLY A N 1
ATOM 581 C CA . GLY A 1 82 ? 5.648 4.882 1.352 1.00 90.19 82 GLY A CA 1
ATOM 582 C C . GLY A 1 82 ? 4.130 4.927 1.537 1.00 90.19 82 GLY A C 1
ATOM 583 O O . GLY A 1 82 ? 3.569 4.083 2.229 1.00 90.19 82 GLY A O 1
ATOM 584 N N . MET A 1 83 ? 3.463 5.902 0.920 1.00 94.25 83 MET A N 1
ATOM 585 C CA . MET A 1 83 ? 1.997 6.010 0.953 1.00 94.25 83 MET A CA 1
ATOM 586 C C . MET A 1 83 ? 1.328 5.532 -0.344 1.00 94.25 83 MET A C 1
ATOM 588 O O . MET A 1 83 ? 0.125 5.724 -0.510 1.00 94.25 83 MET A O 1
ATOM 592 N N . ASP A 1 84 ? 2.073 4.904 -1.254 1.00 95.12 84 ASP A N 1
ATOM 593 C CA . ASP A 1 84 ? 1.552 4.386 -2.518 1.00 95.12 84 ASP A CA 1
ATOM 594 C C . ASP A 1 84 ? 1.440 2.854 -2.464 1.00 95.12 84 ASP A C 1
ATOM 596 O O . ASP A 1 84 ? 2.405 2.157 -2.157 1.00 95.12 84 ASP A O 1
ATOM 600 N N . VAL A 1 85 ? 0.259 2.330 -2.782 1.00 95.75 85 VAL A N 1
ATOM 601 C CA . VAL A 1 85 ? -0.072 0.905 -2.893 1.00 95.75 85 VAL A CA 1
ATOM 602 C C . VAL A 1 85 ? -0.205 0.558 -4.369 1.00 95.75 85 VAL A C 1
ATOM 604 O O . VAL A 1 85 ? -1.024 1.148 -5.071 1.00 95.75 85 VAL A O 1
ATOM 607 N N . PHE A 1 86 ? 0.553 -0.420 -4.847 1.00 96.19 86 PHE A N 1
ATOM 608 C CA . PHE A 1 86 ? 0.530 -0.885 -6.231 1.00 96.19 86 PHE A CA 1
ATOM 609 C C . PHE A 1 86 ? -0.106 -2.267 -6.294 1.00 96.19 86 PHE A C 1
ATOM 611 O O . PHE A 1 86 ? 0.443 -3.228 -5.761 1.00 96.19 86 PHE A O 1
ATOM 618 N N . LEU A 1 87 ? -1.249 -2.378 -6.966 1.00 95.62 87 LEU A N 1
ATOM 619 C CA . LEU A 1 87 ? -1.987 -3.630 -7.099 1.00 95.62 87 LEU A CA 1
ATOM 620 C C . LEU A 1 87 ? -1.695 -4.284 -8.449 1.00 95.62 87 LEU A C 1
ATOM 622 O O . LEU A 1 87 ? -1.897 -3.683 -9.508 1.00 95.62 87 LEU A O 1
ATOM 626 N N . GLY A 1 88 ? -1.266 -5.541 -8.406 1.00 94.50 88 GLY A N 1
ATOM 627 C CA . GLY A 1 88 ? -1.257 -6.423 -9.562 1.00 94.50 88 GLY A CA 1
ATOM 628 C C . GLY A 1 88 ? -2.676 -6.869 -9.943 1.00 94.50 88 GLY A C 1
ATOM 629 O O . GLY A 1 88 ? -3.626 -6.670 -9.181 1.00 94.50 88 GLY A O 1
ATOM 630 N N . PRO A 1 89 ? -2.852 -7.508 -11.114 1.00 93.00 89 PRO A N 1
ATOM 631 C CA . PRO A 1 89 ? -4.171 -7.909 -11.606 1.00 93.00 89 PRO A CA 1
ATOM 632 C C . PRO A 1 89 ? -4.944 -8.833 -10.654 1.00 93.00 89 PRO A C 1
ATOM 634 O O . PRO A 1 89 ? -6.164 -8.724 -10.567 1.00 93.00 89 PRO A O 1
ATOM 637 N N . SER A 1 90 ? -4.247 -9.724 -9.938 1.00 91.12 90 SER A N 1
ATOM 638 C CA . SER A 1 90 ? -4.848 -10.661 -8.977 1.00 91.12 90 SER A CA 1
ATOM 639 C C . SER A 1 90 ? -5.315 -9.994 -7.682 1.00 91.12 90 SER A C 1
ATOM 641 O O . SER A 1 90 ? -6.221 -10.512 -7.041 1.00 91.12 90 SER A O 1
ATOM 643 N N . ALA A 1 91 ? -4.745 -8.841 -7.321 1.00 93.56 91 ALA A N 1
ATOM 644 C CA . ALA A 1 91 ? -5.074 -8.115 -6.096 1.00 93.56 91 ALA A CA 1
ATOM 645 C C . ALA A 1 91 ? -6.242 -7.125 -6.263 1.00 93.56 91 ALA A C 1
ATOM 647 O O . ALA A 1 91 ? -6.708 -6.522 -5.293 1.00 93.56 91 ALA A O 1
ATOM 648 N N . LEU A 1 92 ? -6.740 -6.927 -7.489 1.00 93.31 92 LEU A N 1
ATOM 649 C CA . LEU A 1 92 ? -7.838 -5.999 -7.752 1.00 93.31 92 LEU A CA 1
ATOM 650 C C . LEU A 1 92 ? -9.140 -6.486 -7.110 1.00 93.31 92 LEU A C 1
ATOM 652 O O . LEU A 1 92 ? -9.714 -7.496 -7.505 1.00 93.31 92 LEU A O 1
ATOM 656 N N . GLY A 1 93 ? -9.636 -5.714 -6.144 1.00 93.12 93 GLY A N 1
ATOM 657 C CA . GLY A 1 93 ? -10.855 -6.045 -5.405 1.00 93.12 93 GLY A CA 1
ATOM 658 C C . GLY A 1 93 ? -10.653 -7.079 -4.295 1.00 93.12 93 GLY A C 1
ATOM 659 O O . GLY A 1 93 ? -11.618 -7.390 -3.594 1.00 93.12 93 GLY A O 1
ATOM 660 N N . ASP A 1 94 ? -9.429 -7.570 -4.082 1.00 96.56 94 ASP A N 1
ATOM 661 C CA . ASP A 1 94 ? -9.122 -8.445 -2.956 1.00 96.56 94 ASP A CA 1
ATOM 662 C C . ASP A 1 94 ? -8.977 -7.610 -1.677 1.00 96.56 94 ASP A C 1
ATOM 664 O O . ASP A 1 94 ? -8.035 -6.838 -1.486 1.00 96.56 94 ASP A O 1
ATOM 668 N N . THR A 1 95 ? -9.955 -7.754 -0.784 1.00 97.19 95 THR A N 1
ATOM 669 C CA . THR A 1 95 ? -9.986 -7.003 0.477 1.00 97.19 95 THR A CA 1
ATOM 670 C C . THR A 1 95 ? -8.917 -7.477 1.453 1.00 97.19 95 THR A C 1
ATOM 672 O O . THR A 1 95 ? -8.427 -6.666 2.233 1.00 97.19 95 THR A O 1
ATOM 675 N N . LYS A 1 96 ? -8.546 -8.762 1.424 1.00 97.38 96 LYS A N 1
ATOM 676 C CA . LYS A 1 96 ? -7.531 -9.308 2.325 1.00 97.38 96 LYS A CA 1
ATOM 677 C C . LYS A 1 96 ? -6.153 -8.790 1.933 1.00 97.38 96 LYS A C 1
ATOM 679 O O . LYS A 1 96 ? -5.425 -8.329 2.808 1.00 97.38 96 LYS A O 1
ATOM 684 N N . ILE A 1 97 ? -5.836 -8.790 0.637 1.00 96.50 97 ILE A N 1
ATOM 685 C CA . ILE A 1 97 ? -4.589 -8.195 0.139 1.00 96.50 97 ILE A CA 1
ATOM 686 C C . ILE A 1 97 ? -4.563 -6.700 0.463 1.00 96.50 97 ILE A C 1
ATOM 688 O O . ILE A 1 97 ? -3.603 -6.217 1.048 1.00 96.50 97 ILE A O 1
ATOM 692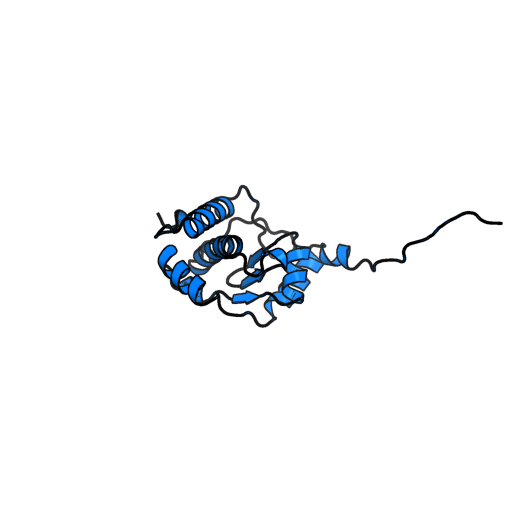 N N . LEU A 1 98 ? -5.645 -5.961 0.199 1.00 96.94 98 LEU A N 1
ATOM 693 C CA . LEU A 1 98 ? -5.674 -4.534 0.532 1.00 96.94 98 LEU A CA 1
ATOM 694 C C . LEU A 1 98 ? -5.555 -4.265 2.047 1.00 96.94 98 LEU A C 1
ATOM 696 O O . LEU A 1 98 ? -4.957 -3.268 2.441 1.00 96.94 98 LEU A O 1
ATOM 700 N N . ALA A 1 99 ? -6.095 -5.141 2.901 1.00 97.81 99 ALA A N 1
ATOM 701 C CA . ALA A 1 99 ? -5.926 -5.067 4.355 1.00 97.81 99 ALA A CA 1
ATOM 702 C C . ALA A 1 99 ? -4.477 -5.319 4.790 1.00 97.81 99 ALA A C 1
ATOM 704 O O . ALA A 1 99 ? -3.988 -4.631 5.682 1.00 97.81 99 ALA A O 1
ATOM 705 N N . HIS A 1 100 ? -3.780 -6.244 4.130 1.00 97.06 100 HIS A N 1
ATOM 706 C CA . HIS A 1 100 ? -2.349 -6.456 4.330 1.00 97.06 100 HIS A CA 1
ATOM 707 C C . HIS A 1 100 ? -1.551 -5.190 3.973 1.00 97.06 100 HIS A C 1
ATOM 709 O O . HIS A 1 100 ? -0.812 -4.669 4.807 1.00 97.06 100 HIS A O 1
ATOM 715 N N . GLU A 1 101 ? -1.788 -4.609 2.794 1.00 95.88 101 GLU A N 1
ATOM 716 C CA . GLU A 1 101 ? -1.133 -3.359 2.377 1.00 95.88 101 GLU A CA 1
ATOM 717 C C . GLU A 1 101 ? -1.458 -2.176 3.312 1.00 95.88 101 GLU A C 1
ATOM 719 O O . GLU A 1 101 ? -0.616 -1.316 3.577 1.00 95.88 101 GLU A O 1
ATOM 724 N N . ALA A 1 102 ? -2.666 -2.136 3.883 1.00 96.94 102 ALA A N 1
ATOM 725 C CA . ALA A 1 102 ? -3.060 -1.095 4.831 1.00 96.94 102 ALA A CA 1
ATOM 726 C C . ALA A 1 102 ? -2.271 -1.132 6.154 1.00 96.94 102 ALA A C 1
ATOM 728 O O . ALA A 1 102 ? -2.071 -0.072 6.748 1.00 96.94 102 ALA A O 1
ATOM 729 N N . SER A 1 103 ? -1.771 -2.297 6.586 1.00 96.50 103 SER A N 1
ATOM 730 C CA . SER A 1 103 ? -0.843 -2.396 7.728 1.00 96.50 103 SER A CA 1
ATOM 731 C C . SER A 1 103 ? 0.466 -1.654 7.442 1.00 96.50 103 SER A C 1
ATOM 733 O O . SER A 1 103 ? 0.961 -0.910 8.292 1.00 96.50 103 SER A O 1
ATOM 735 N N . HIS A 1 104 ? 0.999 -1.763 6.221 1.00 94.69 104 HIS A N 1
ATOM 736 C CA . HIS A 1 104 ? 2.179 -0.991 5.824 1.00 94.69 104 HIS A CA 1
ATOM 737 C C . HIS A 1 104 ? 1.873 0.507 5.729 1.00 94.69 104 HIS A C 1
ATOM 739 O O . HIS A 1 104 ? 2.682 1.321 6.172 1.00 94.69 104 HIS A O 1
ATOM 745 N N . LEU A 1 105 ? 0.697 0.898 5.222 1.00 94.94 105 LEU A N 1
ATOM 746 C CA . LEU A 1 105 ? 0.277 2.306 5.222 1.00 94.94 105 LEU A CA 1
ATOM 747 C C . LEU A 1 105 ? 0.165 2.886 6.638 1.00 94.94 105 LEU A C 1
ATOM 749 O O . LEU A 1 105 ? 0.577 4.027 6.853 1.00 94.94 105 LEU A O 1
ATOM 753 N N . ASP A 1 106 ? -0.369 2.130 7.604 1.00 95.69 106 ASP A N 1
ATOM 754 C CA . ASP A 1 106 ? -0.417 2.556 9.007 1.00 95.69 106 ASP A CA 1
ATOM 755 C C . ASP A 1 106 ? 0.994 2.873 9.519 1.00 95.69 106 ASP A C 1
ATOM 757 O O . ASP A 1 106 ? 1.260 4.008 9.929 1.00 95.69 106 ASP A O 1
ATOM 761 N N . LYS A 1 107 ? 1.925 1.924 9.388 1.00 92.69 107 LYS A N 1
ATOM 762 C CA . LYS A 1 107 ? 3.321 2.078 9.829 1.00 92.69 107 LYS A CA 1
ATOM 763 C C . LYS A 1 107 ? 4.032 3.229 9.125 1.00 92.69 107 LYS A C 1
ATOM 765 O O . LYS A 1 107 ? 4.613 4.093 9.791 1.00 92.69 107 LYS A O 1
ATOM 770 N N . ASN A 1 108 ? 3.911 3.307 7.801 1.00 92.19 108 ASN A N 1
ATOM 771 C CA . ASN A 1 108 ? 4.521 4.364 6.997 1.00 92.19 108 ASN A CA 1
ATOM 772 C C . ASN A 1 108 ? 3.971 5.745 7.375 1.00 92.19 108 ASN A C 1
ATOM 774 O O . ASN A 1 108 ? 4.743 6.696 7.514 1.00 92.19 108 ASN A O 1
ATOM 778 N N . SER A 1 109 ? 2.663 5.862 7.631 1.00 94.31 109 SER A N 1
ATOM 779 C CA . SER A 1 109 ? 2.049 7.124 8.069 1.00 94.31 109 SER A CA 1
ATOM 780 C C . SER A 1 109 ? 2.499 7.563 9.470 1.00 94.31 109 SER A C 1
ATOM 782 O O . SER A 1 109 ? 2.540 8.760 9.755 1.00 94.31 109 SER A O 1
ATOM 784 N N . ARG A 1 110 ? 2.899 6.614 10.329 1.00 93.38 110 ARG A N 1
ATOM 785 C CA . ARG A 1 110 ? 3.499 6.866 11.653 1.00 93.38 110 ARG A CA 1
ATOM 786 C C . ARG A 1 110 ? 5.010 7.118 11.590 1.00 93.38 110 ARG A C 1
ATOM 788 O O . ARG A 1 110 ? 5.623 7.405 12.617 1.00 93.38 110 ARG A O 1
ATOM 795 N N . GLY A 1 111 ? 5.622 7.017 10.408 1.00 87.75 111 GLY A N 1
ATOM 796 C CA . GLY A 1 111 ? 7.067 7.157 10.220 1.00 87.75 111 GLY A CA 1
ATOM 797 C C . GLY A 1 111 ? 7.879 5.968 10.743 1.00 87.75 111 GLY A C 1
ATOM 798 O O . GLY A 1 111 ? 9.092 6.095 10.936 1.00 87.75 111 GLY A O 1
ATOM 799 N N . VAL A 1 112 ? 7.234 4.823 10.983 1.00 84.31 112 VAL A N 1
ATOM 800 C CA . VAL A 1 112 ? 7.920 3.572 11.315 1.00 84.31 112 VAL A CA 1
ATOM 801 C C . VAL A 1 112 ? 8.610 3.082 10.047 1.00 84.31 112 VAL A C 1
ATOM 803 O O . VAL A 1 112 ? 7.988 2.980 8.994 1.00 84.31 112 VAL A O 1
ATOM 806 N N . ARG A 1 113 ? 9.922 2.837 10.120 1.00 66.81 113 ARG A N 1
ATOM 807 C CA . ARG A 1 113 ? 10.650 2.274 8.981 1.00 66.81 113 ARG A CA 1
ATOM 808 C C . ARG A 1 113 ? 10.431 0.773 8.931 1.00 66.81 113 ARG A C 1
ATOM 810 O O . ARG A 1 113 ? 10.834 0.071 9.855 1.00 66.81 113 ARG A O 1
ATOM 817 N N . GLU A 1 114 ? 9.912 0.303 7.809 1.00 68.75 114 GLU A N 1
ATOM 818 C CA . GLU A 1 114 ? 9.896 -1.116 7.481 1.00 68.75 114 GLU A CA 1
ATOM 819 C C . GLU A 1 114 ? 11.342 -1.636 7.380 1.00 68.75 114 GLU A C 1
ATOM 821 O O . GLU A 1 114 ? 12.200 -1.033 6.726 1.00 68.75 114 GLU A O 1
ATOM 826 N N . THR A 1 115 ? 11.640 -2.753 8.043 1.00 57.97 115 THR A N 1
ATOM 827 C CA . THR A 1 115 ? 12.980 -3.366 8.118 1.00 57.97 115 THR A CA 1
ATOM 828 C C . THR A 1 115 ? 13.321 -4.176 6.862 1.00 57.97 115 THR A C 1
ATOM 830 O O . THR A 1 115 ? 13.857 -5.282 6.935 1.00 57.97 115 THR A O 1
ATOM 833 N N . GLY A 1 116 ? 12.991 -3.648 5.683 1.00 58.09 116 GLY A N 1
ATOM 834 C CA . GLY A 1 116 ? 13.296 -4.297 4.411 1.00 58.09 116 GLY A CA 1
ATOM 835 C C . GLY A 1 116 ? 14.762 -4.124 4.005 1.00 58.09 116 GLY A C 1
ATOM 836 O O . GLY A 1 116 ? 15.422 -3.136 4.338 1.00 58.09 116 GLY A O 1
ATOM 837 N N . ASN A 1 117 ? 15.278 -5.094 3.253 1.00 52.47 117 ASN A N 1
ATOM 838 C CA . ASN A 1 117 ? 16.599 -4.988 2.642 1.00 52.47 117 ASN A CA 1
ATOM 839 C C . ASN A 1 117 ? 16.474 -4.225 1.321 1.00 52.47 117 ASN A C 1
ATOM 841 O O . ASN A 1 117 ? 15.565 -4.495 0.536 1.00 52.47 117 ASN A O 1
ATOM 845 N N . ASN A 1 118 ? 17.400 -3.302 1.047 1.00 59.41 118 ASN A N 1
ATOM 846 C CA . ASN A 1 118 ? 17.468 -2.650 -0.260 1.00 59.41 118 ASN A CA 1
ATOM 847 C C . ASN A 1 118 ? 17.668 -3.719 -1.340 1.00 59.41 118 ASN A C 1
ATOM 849 O O . ASN A 1 118 ? 18.701 -4.386 -1.370 1.00 59.41 118 ASN A O 1
ATOM 853 N N . ASN A 1 119 ? 16.717 -3.852 -2.256 1.00 60.97 119 ASN A N 1
ATOM 854 C CA . ASN A 1 119 ? 16.765 -4.830 -3.346 1.00 60.97 119 ASN A CA 1
ATOM 855 C C . ASN A 1 119 ? 17.678 -4.414 -4.517 1.00 60.97 119 ASN A C 1
ATOM 857 O O . ASN A 1 119 ? 17.581 -4.962 -5.608 1.00 60.97 119 ASN A O 1
ATOM 861 N N . GLY A 1 120 ? 18.521 -3.395 -4.325 1.00 58.00 120 GLY A N 1
ATOM 862 C CA . GLY A 1 120 ? 19.284 -2.758 -5.401 1.00 58.00 120 GLY A CA 1
ATOM 863 C C . GLY A 1 120 ? 18.459 -1.810 -6.278 1.00 58.00 120 GLY A C 1
ATOM 864 O O . GLY A 1 120 ? 19.052 -1.006 -6.987 1.00 58.00 120 GLY A O 1
ATOM 865 N N . ALA A 1 121 ? 17.124 -1.825 -6.168 1.00 59.94 121 ALA A N 1
ATOM 866 C CA . ALA A 1 121 ? 16.213 -0.974 -6.930 1.00 59.94 121 ALA A CA 1
ATOM 867 C C . ALA A 1 121 ? 15.751 0.295 -6.179 1.00 59.94 121 ALA A C 1
ATOM 869 O O . ALA A 1 121 ? 14.784 0.957 -6.555 1.00 59.94 121 ALA A O 1
ATOM 870 N N . GLY A 1 122 ? 16.410 0.620 -5.061 1.00 59.25 122 GLY A N 1
ATOM 871 C CA . GLY A 1 122 ? 16.056 1.767 -4.221 1.00 59.25 122 GLY A CA 1
ATOM 872 C C . GLY A 1 122 ? 14.809 1.566 -3.352 1.00 59.25 122 GLY A C 1
ATOM 873 O O . GLY A 1 122 ? 14.376 2.522 -2.712 1.00 59.25 122 GLY A O 1
ATOM 874 N N . VAL A 1 123 ? 14.262 0.345 -3.289 1.00 59.66 123 VAL A N 1
ATOM 875 C CA . VAL A 1 123 ? 13.164 -0.021 -2.385 1.00 59.66 123 VAL A CA 1
ATOM 876 C C . VAL A 1 123 ? 13.605 -1.093 -1.408 1.00 59.66 123 VAL A C 1
ATOM 878 O O . VAL A 1 123 ? 14.337 -2.026 -1.739 1.00 59.66 123 VAL A O 1
ATOM 881 N N . ALA A 1 124 ? 13.146 -0.938 -0.173 1.00 61.34 124 ALA A N 1
ATOM 882 C CA . ALA A 1 124 ? 13.259 -1.960 0.840 1.00 61.34 124 ALA A CA 1
ATOM 883 C C . ALA A 1 124 ? 12.231 -3.058 0.522 1.00 61.34 124 ALA A C 1
ATOM 885 O O . ALA A 1 124 ? 11.038 -2.850 0.723 1.00 61.34 124 ALA A O 1
ATOM 886 N N . ILE A 1 125 ? 12.680 -4.203 -0.003 1.00 63.84 125 ILE A N 1
ATOM 887 C CA . ILE A 1 125 ? 11.820 -5.390 -0.077 1.00 63.84 125 ILE A CA 1
ATOM 888 C C . ILE A 1 125 ? 11.856 -6.049 1.299 1.00 63.84 125 ILE A C 1
ATOM 890 O O . ILE A 1 125 ? 12.915 -6.450 1.800 1.00 63.84 125 ILE A O 1
ATOM 894 N N . THR A 1 126 ? 10.691 -6.147 1.918 1.00 58.72 126 THR A N 1
ATOM 895 C CA . THR A 1 126 ? 10.471 -6.909 3.142 1.00 58.72 126 THR A CA 1
ATOM 896 C C . THR A 1 126 ? 10.413 -8.400 2.805 1.00 58.72 126 THR A C 1
ATOM 898 O O . THR A 1 126 ? 9.885 -8.827 1.782 1.00 58.72 126 THR A O 1
ATOM 901 N N . SER A 1 127 ? 11.070 -9.221 3.624 1.00 61.84 127 SER A N 1
ATOM 902 C CA . SER A 1 127 ? 11.014 -10.682 3.492 1.00 61.84 127 SER A CA 1
ATOM 903 C C . SER A 1 127 ? 9.880 -11.230 4.362 1.00 61.84 127 SER A C 1
ATOM 905 O O . SER A 1 127 ? 9.679 -10.678 5.441 1.00 61.84 127 SER A O 1
ATOM 907 N N . PRO A 1 128 ? 9.232 -12.357 4.008 1.00 66.38 128 PRO A N 1
ATOM 908 C CA . PRO A 1 128 ? 8.070 -12.883 4.744 1.00 66.38 128 PRO A CA 1
ATOM 909 C C . PRO A 1 128 ? 8.284 -13.161 6.242 1.00 66.38 128 PRO A C 1
ATOM 911 O O . PRO A 1 128 ? 7.324 -13.291 6.990 1.00 66.38 128 PRO A O 1
ATOM 914 N N . ALA A 1 129 ? 9.539 -13.298 6.682 1.00 65.62 129 ALA A N 1
ATOM 915 C CA . ALA A 1 129 ? 9.904 -13.534 8.078 1.00 65.62 129 ALA A CA 1
ATOM 916 C C . ALA A 1 129 ? 10.150 -12.245 8.889 1.00 65.62 129 ALA A C 1
ATOM 918 O O . ALA A 1 129 ? 10.498 -12.333 10.062 1.00 65.62 129 ALA A O 1
ATOM 919 N N . GLN A 1 130 ? 10.044 -11.065 8.271 1.00 81.38 130 GLN A N 1
ATOM 920 C CA . GLN A 1 130 ? 10.171 -9.785 8.969 1.00 81.38 130 GLN A CA 1
ATOM 921 C C . GLN A 1 130 ? 8.923 -9.522 9.817 1.00 81.38 130 GLN A C 1
ATOM 923 O O . GLN A 1 130 ? 7.807 -9.835 9.401 1.00 81.38 130 GLN A O 1
ATOM 928 N N . ASP A 1 131 ? 9.105 -8.877 10.971 1.00 85.12 131 ASP A N 1
ATOM 929 C CA . ASP A 1 131 ? 8.004 -8.540 11.885 1.00 85.12 131 ASP A CA 1
ATOM 930 C C . ASP A 1 131 ? 6.918 -7.701 11.194 1.00 85.12 131 ASP A C 1
ATOM 932 O O . ASP A 1 131 ? 5.734 -7.816 11.514 1.00 85.12 131 ASP A O 1
ATOM 936 N N . SER A 1 132 ? 7.302 -6.889 10.200 1.00 86.25 132 SER A N 1
ATOM 937 C CA . SER A 1 132 ? 6.364 -6.104 9.404 1.00 86.25 132 SER A CA 1
ATOM 938 C C . SER A 1 132 ? 5.355 -6.964 8.642 1.00 86.25 132 SER A C 1
ATOM 940 O O . SER A 1 132 ? 4.161 -6.669 8.701 1.00 86.25 132 SER A O 1
ATOM 942 N N . GLU A 1 133 ? 5.831 -8.021 7.984 1.00 90.06 133 GLU A N 1
ATOM 943 C CA . GLU A 1 133 ? 5.035 -8.965 7.191 1.00 90.06 133 GLU A CA 1
ATOM 944 C C . GLU A 1 133 ? 4.162 -9.840 8.086 1.00 90.06 133 GLU A C 1
ATOM 946 O O . GLU A 1 133 ? 2.980 -10.039 7.813 1.00 90.06 133 GLU A O 1
ATOM 951 N N . VAL A 1 134 ? 4.716 -10.316 9.206 1.00 91.69 134 VAL A N 1
ATOM 952 C CA . VAL A 1 134 ? 3.965 -11.105 10.194 1.00 91.69 134 VAL A CA 1
ATOM 953 C C . VAL A 1 134 ? 2.803 -10.288 10.759 1.00 91.69 134 VAL A C 1
ATOM 955 O O . VAL A 1 134 ? 1.673 -10.776 10.817 1.00 91.69 134 VAL A O 1
ATOM 958 N N . ALA A 1 135 ? 3.057 -9.027 11.117 1.00 92.81 135 ALA A N 1
ATOM 959 C CA . ALA A 1 135 ? 2.014 -8.112 11.560 1.00 92.81 135 ALA A CA 1
ATOM 960 C C . ALA A 1 135 ? 0.990 -7.834 10.449 1.00 92.81 135 ALA A C 1
ATOM 962 O O . ALA A 1 135 ? -0.204 -7.890 10.711 1.00 92.81 135 ALA A O 1
ATOM 963 N N . ALA A 1 136 ? 1.422 -7.612 9.203 1.00 94.38 136 ALA A N 1
ATOM 964 C CA . ALA A 1 136 ? 0.510 -7.376 8.083 1.00 94.38 136 ALA A CA 1
ATOM 965 C C . ALA A 1 136 ? -0.399 -8.581 7.786 1.00 94.38 136 ALA A C 1
ATOM 967 O O . ALA A 1 136 ? -1.593 -8.409 7.535 1.00 94.38 136 ALA A O 1
ATOM 968 N N . VAL A 1 137 ? 0.117 -9.810 7.888 1.00 95.50 137 VAL A N 1
ATOM 969 C CA . VAL A 1 137 ? -0.697 -11.032 7.802 1.00 95.50 137 VAL A CA 1
ATOM 970 C C . VAL A 1 137 ? -1.709 -11.089 8.948 1.00 95.50 137 VAL A C 1
ATOM 972 O O . VAL A 1 137 ? -2.904 -11.225 8.683 1.00 95.50 137 VAL A O 1
ATOM 975 N N . SER A 1 138 ? -1.256 -10.916 10.194 1.00 96.81 138 SER A N 1
ATOM 976 C CA . SER A 1 138 ? -2.121 -10.943 11.384 1.00 96.81 138 SER A CA 1
ATOM 977 C C . SER A 1 138 ? -3.233 -9.891 11.317 1.00 96.81 138 SER A C 1
ATOM 979 O O . SER A 1 138 ? -4.399 -10.191 11.577 1.00 96.81 138 SER A O 1
ATOM 981 N N . ASP A 1 139 ? -2.893 -8.670 10.915 1.00 97.50 139 ASP A N 1
ATOM 982 C CA . ASP A 1 139 ? -3.845 -7.576 10.763 1.00 97.50 139 ASP A CA 1
ATOM 983 C C . ASP A 1 139 ? -4.842 -7.849 9.639 1.00 97.50 139 ASP A C 1
ATOM 985 O O . ASP A 1 139 ? -6.033 -7.602 9.815 1.00 97.50 139 ASP A O 1
ATOM 989 N N . SER A 1 140 ? -4.395 -8.403 8.505 1.00 97.44 140 SER A N 1
ATOM 990 C CA . SER A 1 140 ? -5.294 -8.757 7.402 1.00 97.44 140 SER A CA 1
ATOM 991 C C . SER A 1 140 ? -6.308 -9.831 7.813 1.00 97.44 140 SER A C 1
ATOM 993 O O . SER A 1 140 ? -7.495 -9.706 7.509 1.00 97.44 140 SER A O 1
ATOM 995 N N . ASP A 1 141 ? -5.886 -10.845 8.572 1.00 98.19 141 ASP A N 1
ATOM 996 C CA . ASP A 1 141 ? -6.773 -11.896 9.076 1.00 98.19 141 ASP A CA 1
ATOM 997 C C . ASP A 1 141 ? -7.762 -11.347 10.115 1.00 98.19 141 ASP A C 1
ATOM 999 O O . ASP A 1 141 ? -8.968 -11.613 10.039 1.00 98.19 141 ASP A O 1
ATOM 1003 N N . ALA A 1 142 ? -7.290 -10.506 11.040 1.00 97.94 142 ALA A N 1
ATOM 1004 C CA . ALA A 1 142 ? -8.140 -9.814 12.006 1.00 97.94 142 ALA A CA 1
ATOM 1005 C C . ALA A 1 142 ? -9.159 -8.894 11.308 1.00 97.94 142 ALA A C 1
ATOM 1007 O O . ALA A 1 142 ? -10.357 -8.950 11.601 1.00 97.94 142 ALA A O 1
ATOM 1008 N N . PHE A 1 143 ? -8.729 -8.129 10.304 1.00 98.06 143 PHE A N 1
ATOM 1009 C CA . PHE A 1 143 ? -9.602 -7.271 9.508 1.00 98.06 143 PHE A CA 1
ATOM 1010 C C . PHE A 1 143 ? -10.691 -8.080 8.797 1.00 98.06 143 PHE A C 1
ATOM 1012 O O . PHE A 1 143 ? -11.864 -7.688 8.804 1.00 98.06 143 PHE A O 1
ATOM 1019 N N . MET A 1 144 ? -10.331 -9.224 8.208 1.00 98.12 144 MET A N 1
ATOM 1020 C CA . MET A 1 144 ? -11.270 -10.109 7.514 1.00 98.12 144 MET A CA 1
ATOM 1021 C C . MET A 1 144 ? -12.245 -10.808 8.467 1.00 98.12 144 MET A C 1
ATOM 1023 O O . MET A 1 144 ? -13.408 -10.985 8.111 1.00 98.12 144 MET A O 1
ATOM 1027 N N . SER A 1 145 ? -11.815 -11.142 9.686 1.00 97.31 145 SER A N 1
ATOM 1028 C CA . SER A 1 145 ? -12.696 -11.691 10.731 1.00 97.31 145 SER A CA 1
ATOM 1029 C C . SER A 1 145 ? -13.637 -10.656 11.361 1.00 97.31 145 SER A C 1
ATOM 1031 O O . SER A 1 145 ? -14.590 -11.031 12.042 1.00 97.31 145 SER A O 1
ATOM 1033 N N . GLY A 1 146 ? -13.416 -9.363 11.097 1.00 96.06 146 GLY A N 1
ATOM 1034 C CA . GLY A 1 146 ? -14.253 -8.279 11.609 1.00 96.06 146 GLY A CA 1
ATOM 1035 C C . GLY A 1 146 ? -13.860 -7.790 13.001 1.00 96.06 146 GLY A C 1
ATOM 1036 O O . GLY A 1 146 ? -14.708 -7.223 13.686 1.00 96.06 146 GLY A O 1
ATOM 1037 N N . ALA A 1 147 ? -12.606 -7.994 13.413 1.00 96.88 147 ALA A N 1
ATOM 1038 C CA . ALA A 1 147 ? -12.082 -7.418 14.646 1.00 96.88 147 ALA A CA 1
ATOM 1039 C C . ALA A 1 147 ? -12.193 -5.881 14.644 1.00 96.88 147 ALA A C 1
ATOM 1041 O O . ALA A 1 147 ? -12.109 -5.235 13.595 1.00 96.88 147 ALA A O 1
ATOM 1042 N N . GLU A 1 148 ? -12.391 -5.302 15.829 1.00 95.69 148 GLU A N 1
ATOM 1043 C CA . GLU A 1 148 ? -12.561 -3.853 15.994 1.00 95.69 148 GLU A CA 1
ATOM 1044 C C . GLU A 1 148 ? -11.233 -3.092 15.924 1.00 95.69 148 GLU A C 1
ATOM 1046 O O . GLU A 1 148 ? -11.214 -1.965 15.433 1.00 95.69 148 GLU A O 1
ATOM 1051 N N . THR A 1 149 ? -10.139 -3.721 16.362 1.00 96.88 149 THR A N 1
ATOM 1052 C CA . THR A 1 149 ? -8.798 -3.127 16.446 1.00 96.88 149 THR A CA 1
ATOM 1053 C C . THR A 1 149 ? -7.758 -4.066 15.838 1.00 96.88 149 THR A C 1
ATOM 1055 O O . THR A 1 149 ? -7.884 -5.289 15.944 1.00 96.88 149 THR A O 1
ATOM 1058 N N . ALA A 1 150 ? -6.737 -3.491 15.200 1.00 96.19 150 ALA A N 1
ATOM 1059 C CA . ALA A 1 150 ? -5.603 -4.228 14.660 1.00 96.19 150 ALA A CA 1
ATOM 1060 C C . ALA A 1 150 ? -4.726 -4.825 15.775 1.00 96.19 150 ALA A C 1
ATOM 1062 O O . ALA A 1 150 ? -4.348 -4.090 16.687 1.00 96.19 150 ALA A O 1
ATOM 1063 N N . PRO A 1 151 ? -4.328 -6.108 15.682 1.00 95.81 151 PRO A N 1
ATOM 1064 C CA . PRO A 1 151 ? -3.336 -6.703 16.579 1.00 95.81 151 PRO A CA 1
ATOM 1065 C C . PRO A 1 151 ? -2.024 -5.914 16.676 1.00 95.81 151 PRO A C 1
ATOM 1067 O O . PRO A 1 151 ? -1.376 -5.934 17.714 1.00 95.81 151 PRO A O 1
ATOM 1070 N N . SER A 1 152 ? -1.627 -5.207 15.614 1.00 91.06 152 SER 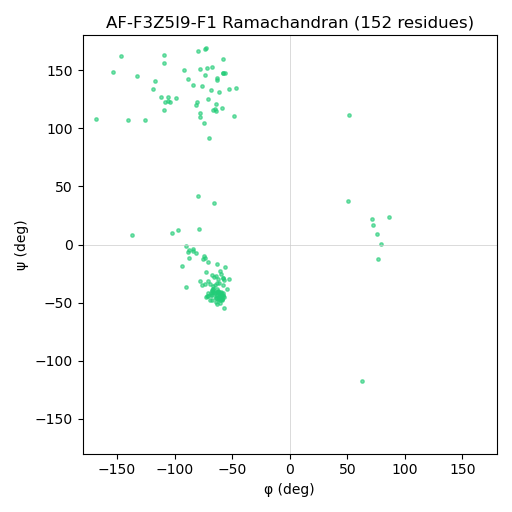A N 1
ATOM 1071 C CA . SER A 1 152 ? -0.430 -4.352 15.608 1.00 91.06 152 SER A CA 1
ATOM 1072 C C . SER A 1 152 ? -0.562 -3.031 16.380 1.00 91.06 152 SER A C 1
ATOM 1074 O O . SER A 1 152 ? 0.439 -2.335 16.559 1.00 91.06 152 SER A O 1
ATOM 1076 N N . VAL A 1 153 ? -1.773 -2.666 16.816 1.00 87.44 153 VAL A N 1
ATOM 1077 C CA . VAL A 1 153 ? -2.050 -1.454 17.610 1.00 87.44 153 VAL A CA 1
ATOM 1078 C C . VAL A 1 153 ? -2.029 -1.735 19.119 1.00 87.44 153 VAL A C 1
ATOM 1080 O O 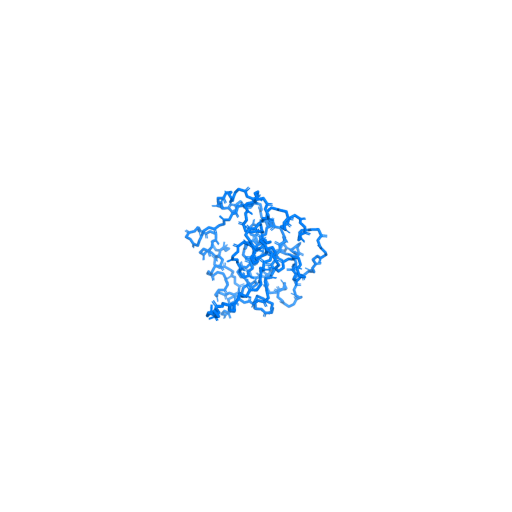. VAL A 1 153 ? -1.901 -0.785 19.895 1.00 87.44 153 VAL A O 1
ATOM 1083 N N . GLU A 1 154 ? -2.157 -3.001 19.531 1.00 66.00 154 GLU A N 1
ATOM 1084 C CA . GLU A 1 154 ? -2.185 -3.427 20.943 1.00 66.00 154 GLU A CA 1
ATOM 1085 C C . GLU A 1 154 ? -0.805 -3.482 21.622 1.00 66.00 154 GLU A C 1
ATOM 1087 O O . GLU A 1 154 ? 0.220 -3.724 20.943 1.00 66.00 154 GLU A O 1
#

Sequence (154 aa):
MDPEQHQHGAGCGHDDADRSPEGQSQLLAAAQKTPGSPLPSSFLAKATSFYQNPGIAAGRVHADPVAQRATAAMGAEAMTVGMDVFLGPSALGDTKILAHEASHLDKNSRGVRETGNNNGAGVAITSPAQDSEVAAVSDSDAFMSGAETAPSVE

Radius of gyration: 18.18 Å; Cα contacts (8 Å, |Δi|>4): 232; chains: 1; bounding box: 35×42×68 Å

pLDDT: mean 85.25, std 17.08, range [36.62, 98.25]